Protein AF-A0A7W5J6N7-F1 (afdb_monomer)

Radius of gyration: 26.2 Å; Cα contacts (8 Å, |Δi|>4): 102; chains: 1; bounding box: 52×29×76 Å

Nearest PDB structures (foldseek):
  7vwv-assembly2_B  TM=8.101E-01  e=1.573E+00  African swine fever virus
  8duj-assembly1_F  TM=3.066E-01  e=1.958E+00  Homo sapiens

Foldseek 3Di:
DPPVLVVLLVQLVVQDDPAAALVRSQVSSCVVVVHGDDSVSSVVSCVVSPHDYDDPVVVVVVVLVVLLVQLLVVLVVLDDLVVSCVVVVHDSVSSVVSVVVCVVVVVDPPVSVVLSVQLVVLVVCVVCLVVDDPVVNVVSVVSNVVSDDD

pLDDT: mean 88.43, std 8.24, range [48.66, 95.38]

Mean predicted aligned error: 9.55 Å

Sequence (150 aa):
MKRWQSNRRAILAEVFVPGMTVREAADALAMALGTSFSIATVRNDLLEIGLTPANGTERRRVATKSRREEVMTRMLAGESPRAIAQQLHVAVDRVKSDIQALVAEGELPAEMIARAFAMRQIDALARYMSVLSPDAQAAYEKLRMAVSIR

Secondary structure (DSSP, 8-state):
--HHHHHHHHHHHHH--TT-BHHHHHHHHHHHHTS---HHHHHHHHHHTT---B-HHHHHHHHHHHHHHHHHHHHHTT--HHHHHHHTTS-HHHHHHHHHHHHHTTSS-HHHHHHHHHHHHHHHHGGGGGGS-HHHHHHHHHHHHHHS--

Solvent-accessible surface area (backbone atoms only — not comparable to full-atom values): 8566 Å² total; per-residue (Å²): 131,63,74,68,58,58,52,50,48,55,52,39,62,72,65,52,53,93,70,35,27,48,63,57,42,32,52,47,41,17,68,75,67,75,49,85,65,55,62,68,58,43,44,51,47,32,56,74,72,71,47,75,59,34,56,64,68,57,54,52,47,52,54,50,51,56,50,43,55,51,51,50,55,42,48,76,72,61,54,51,58,64,58,51,13,62,77,69,74,47,58,47,69,58,44,50,52,44,51,53,48,34,36,76,70,65,78,37,64,64,66,56,54,54,38,52,52,50,47,52,55,52,59,62,50,57,83,49,51,93,78,49,54,72,69,55,48,52,50,47,52,53,53,50,59,72,59,48,89,129

Structure (mmCIF, N/CA/C/O backbone):
data_AF-A0A7W5J6N7-F1
#
_entry.id   AF-A0A7W5J6N7-F1
#
loop_
_atom_site.group_PDB
_atom_site.id
_atom_site.type_symbol
_atom_site.label_atom_id
_atom_site.label_alt_id
_atom_site.label_comp_id
_atom_site.label_asym_id
_atom_site.label_entity_id
_atom_site.label_seq_id
_atom_site.pdbx_PDB_ins_code
_atom_site.Cartn_x
_atom_site.Cartn_y
_atom_site.Cartn_z
_atom_site.occupancy
_atom_site.B_iso_or_equiv
_atom_site.auth_seq_id
_atom_site.auth_comp_id
_atom_site.auth_asym_id
_atom_site.auth_atom_id
_atom_site.pdbx_PDB_model_num
ATOM 1 N N . MET A 1 1 ? -25.935 -1.423 39.761 1.00 52.84 1 MET A N 1
ATOM 2 C CA . MET A 1 1 ? -25.177 -0.722 38.694 1.00 52.84 1 MET A CA 1
ATOM 3 C C . MET A 1 1 ? -25.325 0.777 38.872 1.00 52.84 1 MET A C 1
ATOM 5 O O . MET A 1 1 ? -26.432 1.231 39.136 1.00 52.84 1 MET A O 1
ATOM 9 N N . LYS A 1 2 ? -24.238 1.554 38.775 1.00 58.31 2 LYS A N 1
ATOM 10 C CA . LYS A 1 2 ? -24.341 3.020 38.862 1.00 58.31 2 LYS A CA 1
ATOM 11 C C . LYS A 1 2 ? -24.974 3.541 37.561 1.00 58.31 2 LYS A C 1
ATOM 13 O O . LYS A 1 2 ? -24.533 3.155 36.486 1.00 58.31 2 LYS A O 1
ATOM 18 N N . ARG A 1 3 ? -25.979 4.421 37.653 1.00 62.62 3 ARG A N 1
ATOM 19 C CA . ARG A 1 3 ? -26.801 4.942 36.529 1.00 62.62 3 ARG A CA 1
ATOM 20 C C . ARG A 1 3 ? -25.981 5.430 35.316 1.00 62.62 3 ARG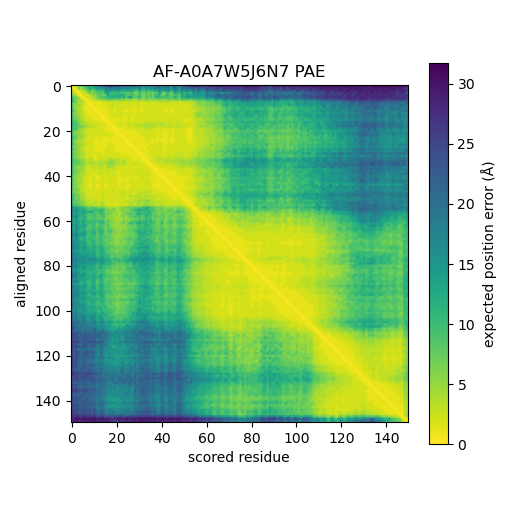 A C 1
ATOM 22 O O . ARG A 1 3 ? -26.402 5.266 34.178 1.00 62.62 3 ARG A O 1
ATOM 29 N N . TRP A 1 4 ? -24.782 5.963 35.559 1.00 66.50 4 TRP A N 1
ATOM 30 C CA . TRP A 1 4 ? -23.856 6.427 34.520 1.00 66.50 4 TRP A CA 1
ATOM 31 C C . TRP A 1 4 ? -23.223 5.293 33.689 1.00 66.50 4 TRP A C 1
ATOM 33 O O . TRP A 1 4 ? -22.944 5.493 32.512 1.00 66.50 4 TRP A O 1
ATOM 43 N N . GLN A 1 5 ? -23.034 4.094 34.257 1.00 62.84 5 GLN A N 1
ATOM 44 C CA . GLN A 1 5 ? -22.507 2.927 33.531 1.00 62.84 5 GLN A CA 1
ATOM 45 C C . GLN A 1 5 ? -23.534 2.382 32.535 1.00 62.84 5 GLN A C 1
ATOM 47 O O . GLN A 1 5 ? -23.172 2.024 31.418 1.00 62.84 5 GLN A O 1
ATOM 52 N N . SER A 1 6 ? -24.815 2.361 32.920 1.00 68.75 6 SER A N 1
ATOM 53 C CA . SER A 1 6 ? -25.910 1.962 32.029 1.00 68.75 6 SER A CA 1
ATOM 54 C C . SER A 1 6 ? -26.050 2.924 30.848 1.00 68.75 6 SER A C 1
ATOM 56 O O . SER A 1 6 ? -26.191 2.473 29.718 1.00 68.75 6 SER A O 1
ATOM 58 N N . ASN A 1 7 ? -25.929 4.234 31.095 1.00 85.31 7 ASN A N 1
ATOM 59 C CA . ASN A 1 7 ? -25.976 5.242 30.034 1.00 85.31 7 ASN A CA 1
ATOM 60 C C . ASN A 1 7 ? -24.793 5.104 29.058 1.00 85.31 7 ASN A C 1
ATOM 62 O O . ASN A 1 7 ? -24.967 5.126 27.845 1.00 85.31 7 ASN A O 1
ATOM 66 N N . ARG A 1 8 ? -23.585 4.862 29.585 1.00 90.94 8 ARG A N 1
ATOM 67 C CA . ARG A 1 8 ? -22.384 4.655 28.766 1.00 90.94 8 ARG A CA 1
ATOM 68 C C . ARG A 1 8 ? -22.509 3.454 27.829 1.00 90.94 8 ARG A C 1
ATOM 70 O O . ARG A 1 8 ? -22.140 3.562 26.668 1.00 90.94 8 ARG A O 1
ATOM 77 N N . ARG A 1 9 ? -23.001 2.317 28.326 1.00 93.00 9 ARG A N 1
ATOM 78 C CA . ARG A 1 9 ? -23.158 1.092 27.523 1.00 93.00 9 ARG A CA 1
ATOM 79 C C . ARG A 1 9 ? -24.228 1.224 26.449 1.00 93.00 9 ARG A C 1
ATOM 81 O O . ARG A 1 9 ? -24.014 0.732 25.350 1.00 93.00 9 ARG A O 1
ATOM 88 N N . ALA A 1 10 ? -25.335 1.898 26.761 1.00 92.69 10 ALA A N 1
ATOM 89 C CA . ALA A 1 10 ? -26.380 2.190 25.785 1.00 92.69 10 ALA A CA 1
ATOM 90 C C . ALA A 1 10 ? -25.827 3.040 24.633 1.00 92.69 10 ALA A C 1
ATOM 92 O O . ALA A 1 10 ? -25.902 2.634 23.480 1.00 92.69 10 ALA A O 1
ATOM 93 N N . ILE A 1 11 ? -25.147 4.142 24.958 1.00 93.38 11 ILE A N 1
ATOM 94 C CA . ILE A 1 11 ? -24.537 5.021 23.953 1.00 93.38 11 ILE A CA 1
ATOM 95 C C . ILE A 1 11 ? -23.428 4.296 23.184 1.00 93.38 11 ILE A C 1
ATOM 97 O O . ILE A 1 11 ? -23.326 4.439 21.971 1.00 93.38 11 ILE A O 1
ATOM 101 N N . LEU A 1 12 ? -22.621 3.464 23.852 1.00 94.75 12 LEU A N 1
ATOM 102 C CA . LEU A 1 12 ? -21.608 2.647 23.183 1.00 94.75 12 LEU A CA 1
ATOM 103 C C . LEU A 1 12 ? -22.229 1.687 22.156 1.00 94.75 12 LEU A C 1
ATOM 105 O O . LEU A 1 12 ? -21.659 1.519 21.084 1.00 94.75 12 LEU A O 1
ATOM 109 N N . ALA A 1 13 ? -23.382 1.086 22.460 1.00 94.31 13 ALA A N 1
ATOM 110 C CA . ALA A 1 13 ? -24.099 0.225 21.523 1.00 94.31 13 ALA A CA 1
ATOM 111 C C . ALA A 1 13 ? -24.647 0.995 20.310 1.00 94.31 13 ALA A C 1
ATOM 113 O O . ALA A 1 13 ? -24.692 0.439 19.218 1.00 94.31 13 ALA A O 1
ATOM 114 N N . GLU A 1 14 ? -25.025 2.264 20.484 1.00 94.81 14 GLU A N 1
ATOM 115 C CA . GLU A 1 14 ? -25.507 3.127 19.396 1.00 94.81 14 GLU A CA 1
ATOM 116 C C . GLU A 1 14 ? -24.380 3.594 18.466 1.00 94.81 14 GLU A C 1
ATOM 118 O O . GLU A 1 14 ? -24.563 3.652 17.252 1.00 94.81 14 GLU A O 1
ATOM 123 N N . VAL A 1 15 ? -23.206 3.924 19.016 1.00 94.75 15 VAL A N 1
ATOM 124 C CA . VAL A 1 15 ? -22.080 4.451 18.220 1.00 94.75 15 VAL A CA 1
ATOM 125 C C . VAL A 1 15 ? -21.176 3.364 17.641 1.00 94.75 15 VAL A C 1
ATOM 127 O O . VAL A 1 15 ? -20.369 3.645 16.753 1.00 94.75 15 VAL A O 1
ATOM 130 N N . PHE A 1 16 ? -21.254 2.135 18.153 1.00 94.44 16 PHE A N 1
ATOM 131 C CA . PHE A 1 16 ? -20.408 1.044 17.687 1.00 94.44 16 PHE A CA 1
ATOM 132 C C . PHE A 1 16 ? -20.871 0.526 16.325 1.00 94.44 16 PHE A C 1
ATOM 134 O O . PHE A 1 16 ? -21.994 0.058 16.158 1.00 94.44 16 PHE A O 1
ATOM 141 N N . VAL A 1 17 ? -19.953 0.523 15.360 1.00 92.31 17 VAL A N 1
ATOM 142 C CA . VAL A 1 17 ? -20.177 -0.040 14.026 1.00 92.31 17 VAL A CA 1
ATOM 143 C C . VAL A 1 17 ? -19.366 -1.330 13.875 1.00 92.31 17 VAL A C 1
ATOM 145 O O . VAL A 1 17 ? -18.188 -1.355 14.260 1.00 92.31 17 VAL A O 1
ATOM 148 N N . PRO A 1 18 ? -19.944 -2.405 13.297 1.00 89.19 18 PRO A N 1
ATOM 149 C CA . PRO A 1 18 ? -19.214 -3.633 13.023 1.00 89.19 18 PRO A CA 1
ATOM 150 C C . PRO A 1 18 ? -17.899 -3.367 12.302 1.00 89.19 18 PRO A C 1
ATOM 152 O O . PRO A 1 18 ? -17.823 -2.620 11.329 1.00 89.19 18 PRO A O 1
ATOM 155 N N . GLY A 1 19 ? -16.846 -3.993 12.812 1.00 85.06 19 GLY A N 1
ATOM 156 C CA . GLY A 1 19 ? -15.509 -3.809 12.290 1.00 85.06 19 GLY A CA 1
ATOM 157 C C . GLY A 1 19 ? -14.722 -2.690 12.954 1.00 85.06 19 GLY A C 1
ATOM 158 O O . GLY A 1 19 ? -13.548 -2.628 12.634 1.00 85.06 19 GLY A O 1
ATOM 159 N N . MET A 1 20 ? -15.257 -1.892 13.892 1.00 92.69 20 MET A N 1
ATOM 160 C CA . MET A 1 20 ? -14.478 -0.951 14.723 1.00 92.69 20 MET A CA 1
ATOM 161 C C . MET A 1 20 ? -13.503 -1.663 15.678 1.00 92.69 20 MET A C 1
ATOM 163 O O . MET A 1 20 ? -13.788 -2.734 16.206 1.00 92.69 20 MET A O 1
ATOM 167 N N . THR A 1 21 ? -12.343 -1.057 15.939 1.00 92.69 21 THR A N 1
ATOM 168 C CA . THR A 1 21 ? -11.409 -1.466 16.996 1.00 92.69 21 THR A CA 1
ATOM 169 C C . THR A 1 21 ? -11.893 -0.919 18.333 1.00 92.69 21 THR A C 1
ATOM 171 O O . THR A 1 21 ? -12.655 0.042 18.387 1.00 92.69 21 THR A O 1
ATOM 174 N N . VAL A 1 22 ? -11.365 -1.452 19.437 1.00 93.00 22 VAL A N 1
ATOM 175 C CA . VAL A 1 22 ? -11.634 -0.898 20.778 1.00 93.00 22 VAL A CA 1
ATOM 176 C C . VAL A 1 22 ? -11.279 0.591 20.867 1.00 93.00 22 VAL A C 1
ATOM 178 O O . VAL A 1 22 ? -11.961 1.341 21.552 1.00 93.00 22 VAL A O 1
ATOM 181 N N . ARG A 1 23 ? -10.215 1.026 20.179 1.00 92.31 23 ARG A N 1
ATOM 182 C CA . ARG A 1 23 ? -9.794 2.431 20.178 1.00 92.31 23 ARG A CA 1
ATOM 183 C C . ARG A 1 23 ? -10.797 3.316 19.446 1.00 92.31 23 ARG A C 1
ATOM 185 O O . ARG A 1 23 ? -11.221 4.307 20.010 1.00 92.31 23 ARG A O 1
ATOM 192 N N . GLU A 1 24 ? -11.222 2.915 18.253 1.00 93.69 24 GLU A N 1
ATOM 193 C CA . GLU A 1 24 ? -12.229 3.659 17.481 1.00 93.69 24 GLU A CA 1
ATOM 194 C C . GLU A 1 24 ? -13.564 3.737 18.229 1.00 93.69 24 GLU A C 1
ATOM 196 O O . GLU A 1 24 ? -14.177 4.797 18.282 1.00 93.69 24 GLU A O 1
ATOM 201 N N . ALA A 1 25 ? -13.975 2.644 18.878 1.00 94.00 25 ALA A N 1
ATOM 202 C CA . ALA A 1 25 ? -15.159 2.637 19.730 1.00 94.00 25 ALA A CA 1
ATOM 203 C C . ALA A 1 25 ? -15.006 3.580 20.939 1.00 94.00 25 ALA A C 1
ATOM 205 O O . ALA A 1 25 ? -15.955 4.265 21.311 1.00 94.00 25 ALA A O 1
ATOM 206 N N . ALA A 1 26 ? -13.814 3.646 21.543 1.00 93.88 26 ALA A N 1
ATOM 207 C CA . ALA A 1 26 ? -13.528 4.563 22.643 1.00 93.88 26 ALA A CA 1
ATOM 208 C C . ALA A 1 26 ? -13.546 6.031 22.196 1.00 93.88 26 ALA A C 1
ATOM 210 O O . ALA A 1 26 ? -14.093 6.868 22.911 1.00 93.88 26 ALA A O 1
ATOM 211 N N . ASP A 1 27 ? -12.997 6.330 21.018 1.00 94.50 27 ASP A N 1
ATOM 212 C CA . ASP A 1 27 ? -12.997 7.673 20.436 1.00 94.50 27 ASP A CA 1
ATOM 213 C C . ASP A 1 27 ? -14.430 8.108 20.074 1.00 94.50 27 ASP A C 1
ATOM 215 O O . ASP A 1 27 ? -14.846 9.214 20.417 1.00 94.50 27 ASP A O 1
ATOM 219 N N . ALA A 1 28 ? -15.225 7.221 19.465 1.00 93.94 28 ALA A N 1
ATOM 220 C CA . ALA A 1 28 ? -16.637 7.467 19.160 1.00 93.94 28 ALA A CA 1
ATOM 221 C C . ALA A 1 28 ? -17.472 7.707 20.426 1.00 93.94 28 ALA A C 1
ATOM 223 O O . ALA A 1 28 ? -18.242 8.666 20.502 1.00 93.94 28 ALA A O 1
ATOM 224 N N . LEU A 1 29 ? -17.265 6.883 21.456 1.00 94.50 29 LEU A N 1
ATOM 225 C CA . LEU A 1 29 ? -17.909 7.050 22.755 1.00 94.50 29 LEU A CA 1
ATOM 226 C C . LEU A 1 29 ? -17.504 8.369 23.426 1.00 94.50 29 LEU A C 1
ATOM 228 O O . LEU A 1 29 ? -18.350 9.044 2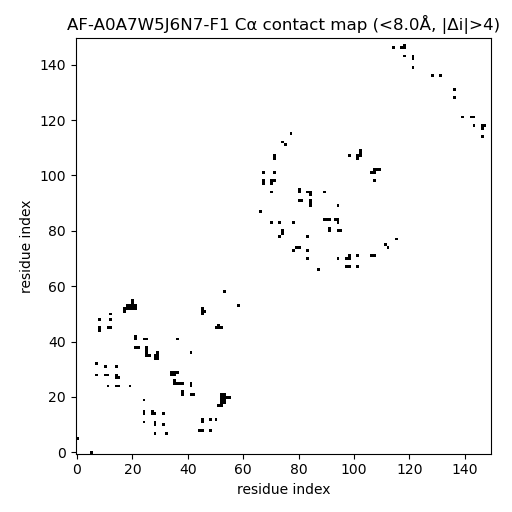4.011 1.00 94.50 29 LEU A O 1
ATOM 232 N N . ALA A 1 30 ? -16.229 8.752 23.329 1.00 93.50 30 ALA A N 1
ATOM 233 C CA . ALA A 1 30 ? -15.736 10.010 23.875 1.00 93.50 30 ALA A CA 1
ATOM 234 C C . ALA A 1 30 ? -16.338 11.224 23.160 1.00 93.50 30 ALA A C 1
ATOM 236 O O . ALA A 1 30 ? -16.686 12.198 23.826 1.00 93.50 30 ALA A O 1
ATOM 237 N N . MET A 1 31 ? -16.526 11.151 21.839 1.00 93.38 31 MET A N 1
ATOM 238 C CA . MET A 1 31 ? -17.225 12.185 21.070 1.00 93.38 31 MET A CA 1
ATOM 239 C C . MET A 1 31 ? -18.701 12.302 21.470 1.00 93.38 31 MET A C 1
ATOM 241 O O . MET A 1 31 ? -19.197 13.414 21.622 1.00 93.38 31 MET A O 1
ATOM 245 N N . ALA A 1 32 ? -19.389 11.181 21.698 1.00 91.31 32 ALA A N 1
ATOM 246 C CA . ALA A 1 32 ? -20.802 11.184 22.082 1.00 91.31 32 ALA A CA 1
ATOM 247 C C . ALA A 1 32 ? -21.048 11.676 23.520 1.00 91.31 32 ALA A C 1
ATOM 249 O O . ALA A 1 32 ? -22.051 12.331 23.793 1.00 91.31 32 ALA A O 1
ATOM 250 N N . LEU A 1 33 ? -20.138 11.365 24.449 1.00 90.69 33 LEU A N 1
ATOM 251 C CA . LEU A 1 33 ? -20.281 11.690 25.875 1.00 90.69 33 LEU A CA 1
ATOM 252 C C . LEU A 1 33 ? -19.493 12.927 26.324 1.00 90.69 33 LEU A C 1
ATOM 254 O O . LEU A 1 33 ? -19.616 13.340 27.477 1.00 90.69 33 LEU A O 1
ATOM 258 N N . GLY A 1 34 ? -18.640 13.483 25.463 1.00 90.62 34 GLY A N 1
ATOM 259 C CA . GLY A 1 34 ? -17.733 14.580 25.810 1.00 90.62 34 GLY A CA 1
ATOM 260 C C . GLY A 1 34 ? -16.701 14.212 26.885 1.00 90.62 34 GLY A C 1
ATOM 261 O O . GLY A 1 34 ? -16.194 15.090 27.575 1.00 90.62 34 GLY A O 1
ATOM 262 N N . THR A 1 35 ? -16.425 12.921 27.098 1.00 88.62 35 THR A N 1
ATOM 263 C CA . THR A 1 35 ? -15.508 12.431 28.142 1.00 88.62 35 THR A CA 1
ATOM 264 C C . THR A 1 35 ? -14.747 11.201 27.666 1.00 88.62 35 THR A C 1
ATOM 266 O O . THR A 1 35 ? -15.337 10.259 27.145 1.00 88.62 35 THR A O 1
ATOM 269 N N . SER A 1 36 ? -13.435 11.179 27.891 1.00 91.75 36 SER A N 1
ATOM 270 C CA . SER A 1 36 ? -12.561 10.069 27.503 1.00 91.75 36 SER A CA 1
ATOM 271 C C . SER A 1 36 ? -12.667 8.882 28.463 1.00 91.75 36 SER A C 1
ATOM 273 O O . SER A 1 36 ? -12.730 9.050 29.681 1.00 91.75 36 SER A O 1
ATOM 275 N N . PHE A 1 37 ? -12.585 7.664 27.924 1.00 90.44 37 PHE A N 1
ATOM 276 C CA . PHE A 1 37 ? -12.569 6.426 28.707 1.00 90.44 37 PHE A CA 1
ATOM 277 C C . PHE A 1 37 ? -11.331 5.587 28.390 1.00 90.44 37 PHE A C 1
ATOM 279 O O . PHE A 1 37 ? -10.782 5.642 27.291 1.00 90.44 37 PHE A O 1
ATOM 286 N N . SER A 1 38 ? -10.887 4.779 29.358 1.00 93.50 38 SER A N 1
ATOM 287 C CA . SER A 1 38 ? -9.761 3.873 29.127 1.00 93.50 38 SER A CA 1
ATOM 288 C C . SER A 1 38 ? -10.137 2.761 28.139 1.00 93.50 38 SER A C 1
ATOM 290 O O . SER A 1 38 ? -11.259 2.251 28.154 1.00 93.50 38 SER A O 1
ATOM 292 N N . ILE A 1 39 ? -9.165 2.316 27.336 1.00 93.38 39 ILE A N 1
ATOM 293 C CA . ILE A 1 39 ? -9.330 1.192 26.396 1.00 93.38 39 ILE A CA 1
ATOM 294 C C . ILE A 1 39 ? -9.800 -0.082 27.113 1.00 93.38 39 ILE A C 1
ATOM 296 O O . ILE A 1 39 ? -10.603 -0.833 26.567 1.00 93.38 39 ILE A O 1
ATOM 300 N N . ALA A 1 40 ? -9.331 -0.325 28.341 1.00 93.19 40 ALA A N 1
ATOM 301 C CA . ALA A 1 40 ? -9.752 -1.477 29.135 1.00 93.19 40 ALA A CA 1
ATOM 302 C C . ALA A 1 40 ? -11.231 -1.382 29.544 1.00 93.19 40 ALA A C 1
ATOM 304 O O . ALA A 1 40 ? -11.960 -2.364 29.442 1.00 93.19 40 ALA A O 1
ATOM 305 N N . THR A 1 41 ? -11.690 -0.191 29.945 1.00 93.50 41 THR A N 1
ATOM 306 C CA . THR A 1 41 ? -13.098 0.055 30.287 1.00 93.50 41 THR A CA 1
ATOM 307 C C . THR A 1 41 ? -14.003 -0.193 29.087 1.00 93.50 41 THR A C 1
ATOM 309 O O . THR A 1 41 ? -14.958 -0.954 29.200 1.00 93.50 41 THR A O 1
ATOM 312 N N . VAL A 1 42 ? -13.668 0.393 27.936 1.00 94.00 42 VAL A N 1
ATOM 313 C CA . VAL A 1 42 ? -14.470 0.248 26.713 1.00 94.00 42 VAL A CA 1
ATOM 314 C C . VAL A 1 42 ? -14.469 -1.198 26.226 1.00 94.00 42 VAL A C 1
ATOM 316 O O . VAL A 1 42 ? -15.516 -1.710 25.854 1.00 94.00 42 VAL A O 1
ATOM 319 N N . ARG A 1 43 ? -13.330 -1.902 26.294 1.00 93.88 43 ARG A N 1
ATOM 320 C CA . ARG A 1 43 ? -13.271 -3.337 25.972 1.00 93.88 43 ARG A CA 1
ATOM 321 C C . ARG A 1 43 ? -14.220 -4.157 26.843 1.00 93.88 43 ARG A C 1
ATOM 323 O O . ARG A 1 43 ? -14.937 -4.993 26.308 1.00 93.88 43 ARG A O 1
ATOM 330 N N . ASN A 1 44 ? -14.216 -3.929 28.154 1.00 94.25 44 ASN A N 1
ATOM 331 C CA . ASN A 1 44 ? -15.097 -4.656 29.066 1.00 94.25 44 ASN A CA 1
ATOM 332 C C . ASN A 1 44 ? -16.567 -4.343 28.785 1.00 94.25 44 ASN A C 1
ATOM 334 O O . ASN A 1 44 ? -17.377 -5.258 28.738 1.00 94.25 44 ASN A O 1
ATOM 338 N N . ASP A 1 45 ? -16.905 -3.077 28.530 1.00 94.25 45 ASP A N 1
ATOM 339 C CA . ASP A 1 45 ? -18.276 -2.711 28.178 1.00 94.25 45 ASP A CA 1
ATOM 340 C C . ASP A 1 45 ? -18.732 -3.355 26.868 1.00 94.25 45 ASP A C 1
ATOM 342 O O . ASP A 1 45 ? -19.847 -3.859 26.837 1.00 94.25 45 ASP A O 1
ATOM 346 N N . LEU A 1 46 ? -17.880 -3.387 25.832 1.00 93.94 46 LEU A N 1
ATOM 347 C CA . LEU A 1 46 ? -18.157 -4.082 24.568 1.00 93.94 46 LEU A CA 1
ATOM 348 C C . LEU A 1 46 ? -18.442 -5.572 24.800 1.00 93.94 46 LEU A C 1
ATOM 350 O O . LEU A 1 46 ? -19.420 -6.091 24.272 1.00 93.94 46 LEU A O 1
ATOM 354 N N . LEU A 1 47 ? -17.635 -6.243 25.631 1.00 92.81 47 LEU A N 1
ATOM 355 C CA . LEU A 1 47 ? -17.849 -7.649 25.990 1.00 92.81 47 LEU A CA 1
ATOM 356 C C . LEU A 1 47 ? -19.169 -7.853 26.744 1.00 92.81 47 LEU A C 1
ATOM 358 O O . LEU A 1 47 ? -19.906 -8.786 26.442 1.00 92.81 47 LEU A O 1
ATOM 362 N N . GLU A 1 48 ? -19.487 -6.973 27.694 1.00 93.19 48 GLU A N 1
ATOM 363 C CA . GLU A 1 48 ? -20.722 -7.058 28.481 1.00 93.19 48 GLU A CA 1
ATOM 364 C C . GLU A 1 48 ? -21.988 -6.814 27.647 1.00 93.19 48 GLU A C 1
ATOM 366 O O . GLU A 1 48 ? -23.032 -7.382 27.961 1.00 93.19 48 GLU A O 1
ATOM 371 N N . ILE A 1 49 ? -21.910 -6.008 26.584 1.00 93.81 49 ILE A N 1
ATOM 372 C CA . ILE A 1 49 ? -23.015 -5.801 25.629 1.00 93.81 49 ILE A CA 1
ATOM 373 C C . ILE A 1 49 ? -22.953 -6.747 24.416 1.00 93.81 49 ILE A C 1
ATOM 375 O O . ILE A 1 49 ? -23.743 -6.600 23.488 1.00 93.81 49 ILE A O 1
ATOM 379 N N . GLY A 1 50 ? -22.035 -7.721 24.413 1.00 92.50 50 GLY A N 1
ATOM 380 C CA . GLY A 1 50 ? -21.930 -8.753 23.374 1.00 92.50 50 GLY A CA 1
ATOM 381 C C . GLY A 1 50 ? -21.371 -8.278 22.026 1.00 92.50 50 GLY A C 1
ATOM 382 O O . GLY A 1 50 ? -21.517 -8.976 21.023 1.00 92.50 50 GLY A O 1
ATOM 383 N N . LEU A 1 51 ? -20.725 -7.112 21.972 1.00 92.56 51 LEU A N 1
ATOM 384 C CA . LEU A 1 51 ? -20.135 -6.561 20.752 1.00 92.56 51 LEU A CA 1
ATOM 385 C C . LEU A 1 51 ? -18.663 -6.960 20.625 1.00 92.56 51 LEU A C 1
ATOM 387 O O . LEU A 1 51 ? -17.868 -6.809 21.553 1.00 92.56 51 LEU A O 1
ATOM 391 N N . THR A 1 52 ? -18.283 -7.449 19.442 1.00 89.81 52 THR A N 1
ATOM 392 C CA . THR A 1 52 ? -16.918 -7.923 19.174 1.00 89.81 52 THR A CA 1
ATOM 393 C C . THR A 1 52 ? -16.134 -6.884 18.368 1.00 89.81 52 THR A C 1
ATOM 395 O O . THR A 1 52 ? -16.403 -6.704 17.178 1.00 89.81 52 THR A O 1
ATOM 398 N N . PRO A 1 53 ? -15.152 -6.193 18.974 1.00 89.12 53 PRO A N 1
ATOM 399 C CA . PRO A 1 53 ? -14.301 -5.256 18.256 1.00 89.12 53 PRO A CA 1
ATOM 400 C C . PRO A 1 53 ? -13.306 -5.991 17.355 1.00 89.12 53 PRO A C 1
ATOM 402 O O . PRO A 1 53 ? -12.787 -7.054 17.698 1.00 89.12 53 PRO A O 1
ATOM 405 N N . ALA A 1 54 ? -12.956 -5.374 16.232 1.00 87.56 54 ALA A N 1
ATOM 406 C CA . ALA A 1 54 ? -11.882 -5.851 15.380 1.00 87.56 54 ALA A CA 1
ATOM 407 C C . ALA A 1 54 ? -10.538 -5.797 16.120 1.00 87.56 54 ALA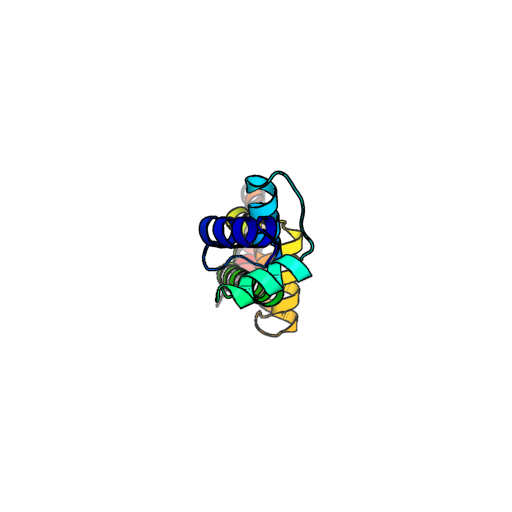 A C 1
ATOM 409 O O . ALA A 1 54 ? -10.195 -4.815 16.794 1.00 87.56 54 ALA A O 1
ATOM 410 N N . ASN A 1 55 ? -9.731 -6.840 15.938 1.00 85.06 55 ASN A N 1
ATOM 411 C CA . ASN A 1 55 ? -8.348 -6.838 16.386 1.00 85.06 55 ASN A CA 1
ATOM 412 C C . ASN A 1 55 ? -7.545 -5.874 15.498 1.00 85.06 55 ASN A C 1
ATOM 414 O O . ASN A 1 55 ? -7.338 -6.132 14.314 1.00 85.06 55 ASN A O 1
ATOM 418 N N . GLY A 1 56 ? -7.092 -4.753 16.066 1.00 79.31 56 GLY A N 1
ATOM 419 C CA . GLY A 1 56 ? -6.359 -3.726 15.320 1.00 79.31 56 GLY A CA 1
ATOM 420 C C . GLY A 1 56 ? -5.070 -4.240 14.674 1.00 79.31 56 GLY A C 1
ATOM 421 O O . GLY A 1 56 ? -4.695 -3.773 13.599 1.00 79.31 56 GLY A O 1
ATOM 422 N N . THR A 1 57 ? -4.419 -5.229 15.288 1.00 81.50 57 THR A N 1
ATOM 423 C CA . THR A 1 57 ? -3.225 -5.883 14.740 1.00 81.50 57 THR A CA 1
ATOM 424 C C . THR A 1 57 ? -3.584 -6.704 13.507 1.00 81.50 57 THR A C 1
ATOM 426 O O . THR A 1 57 ? -2.932 -6.578 12.474 1.00 81.50 57 THR A O 1
ATOM 429 N N . GLU A 1 58 ? -4.673 -7.470 13.584 1.00 78.19 58 GLU A N 1
ATOM 430 C CA . GLU A 1 58 ? -5.154 -8.282 12.465 1.00 78.19 58 GLU A CA 1
ATOM 431 C C . GLU A 1 58 ? -5.656 -7.404 11.316 1.00 78.19 58 GLU A C 1
ATOM 433 O O . GLU A 1 58 ? -5.278 -7.617 10.169 1.00 78.19 58 GLU A O 1
ATOM 438 N N . ARG A 1 59 ? -6.397 -6.326 11.606 1.00 81.31 59 ARG A N 1
ATOM 439 C CA . ARG A 1 59 ? -6.834 -5.387 10.562 1.00 81.31 59 ARG A CA 1
ATOM 440 C C . ARG A 1 59 ? -5.643 -4.768 9.826 1.00 81.31 59 ARG A C 1
ATOM 442 O O . ARG A 1 59 ? -5.649 -4.679 8.600 1.00 81.31 59 ARG A O 1
ATOM 449 N N . ARG A 1 60 ? -4.594 -4.367 10.556 1.00 83.44 60 ARG A N 1
ATOM 450 C CA . ARG A 1 60 ? -3.353 -3.851 9.950 1.00 83.44 60 ARG A CA 1
ATOM 451 C C . ARG A 1 60 ? -2.630 -4.909 9.122 1.00 83.44 60 ARG A C 1
ATOM 453 O O . ARG A 1 60 ? -2.075 -4.569 8.076 1.00 83.44 60 ARG A O 1
ATOM 460 N N . ARG A 1 61 ? -2.631 -6.164 9.578 1.00 84.25 61 ARG A N 1
ATOM 461 C CA . ARG A 1 61 ? -2.046 -7.294 8.851 1.00 84.25 61 ARG A CA 1
ATOM 462 C C . ARG A 1 61 ? -2.774 -7.527 7.531 1.00 84.25 61 ARG A C 1
ATOM 464 O O . ARG A 1 61 ? -2.119 -7.543 6.495 1.00 84.25 61 ARG A O 1
ATOM 471 N N . VAL A 1 62 ? -4.104 -7.599 7.557 1.00 85.06 62 VAL A N 1
ATOM 472 C CA . VAL A 1 62 ? -4.949 -7.757 6.361 1.00 85.06 62 VAL A CA 1
ATOM 473 C C . VAL A 1 62 ? -4.732 -6.605 5.379 1.00 85.06 62 VAL A C 1
ATOM 475 O O . VAL A 1 62 ? -4.445 -6.846 4.210 1.00 85.06 62 VAL A O 1
ATOM 478 N N . ALA A 1 63 ? -4.768 -5.356 5.854 1.00 86.44 63 ALA A N 1
ATOM 479 C CA . ALA A 1 63 ? -4.530 -4.188 5.005 1.00 86.44 63 ALA A CA 1
ATOM 480 C C . ALA A 1 63 ? -3.116 -4.177 4.395 1.00 86.44 63 ALA A C 1
ATOM 482 O O . ALA A 1 63 ? -2.919 -3.741 3.264 1.00 86.44 63 ALA A O 1
ATOM 483 N N . THR A 1 64 ? -2.113 -4.653 5.137 1.00 89.62 64 THR A N 1
ATOM 484 C CA . THR A 1 64 ? -0.742 -4.771 4.623 1.00 89.62 64 THR A CA 1
ATOM 485 C C . THR A 1 64 ? -0.631 -5.865 3.574 1.00 89.62 64 THR A C 1
ATOM 487 O O . THR A 1 64 ? -0.014 -5.623 2.543 1.00 89.62 64 THR A O 1
ATOM 490 N N . LYS A 1 65 ? -1.257 -7.023 3.804 1.00 90.81 65 LYS A N 1
ATOM 491 C CA . LYS A 1 65 ? -1.280 -8.129 2.845 1.00 90.81 65 LYS A CA 1
ATOM 492 C C . LYS A 1 65 ? -1.941 -7.708 1.532 1.00 90.81 65 LYS A C 1
ATOM 494 O O . LYS A 1 65 ? -1.307 -7.795 0.491 1.00 90.81 65 LYS A O 1
ATOM 499 N N . SER A 1 66 ? -3.146 -7.144 1.603 1.00 91.38 66 SER A N 1
ATOM 500 C CA . SER A 1 66 ? -3.873 -6.657 0.424 1.00 91.38 66 SER A CA 1
ATOM 501 C C . SER A 1 66 ? -3.076 -5.601 -0.353 1.00 91.38 66 SER A C 1
ATOM 503 O O . SER A 1 66 ? -2.962 -5.685 -1.572 1.00 91.38 66 SER A O 1
ATOM 505 N N . ARG A 1 67 ? -2.431 -4.651 0.342 1.00 93.56 67 ARG A N 1
ATOM 506 C CA . A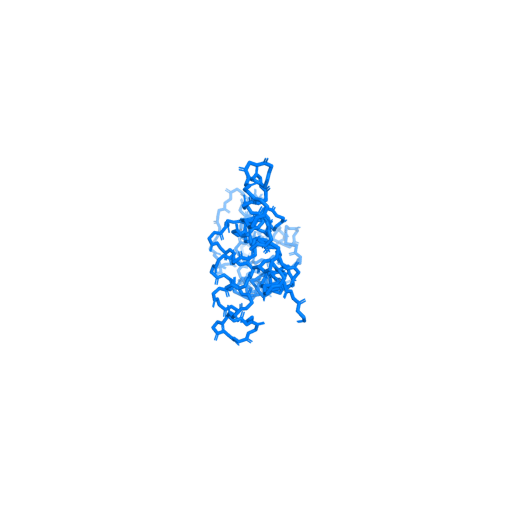RG A 1 67 ? -1.562 -3.664 -0.318 1.00 93.56 67 ARG A CA 1
ATOM 507 C C . ARG A 1 67 ? -0.379 -4.325 -1.028 1.00 93.56 67 ARG A C 1
ATOM 509 O O . ARG A 1 67 ? -0.051 -3.925 -2.138 1.00 93.56 67 ARG A O 1
ATOM 516 N N . ARG A 1 68 ? 0.274 -5.306 -0.399 1.00 93.31 68 ARG A N 1
ATOM 517 C CA . ARG A 1 68 ? 1.406 -6.028 -1.000 1.00 93.31 68 ARG A CA 1
ATOM 518 C C . ARG A 1 68 ? 0.989 -6.835 -2.227 1.00 93.31 68 ARG A C 1
ATOM 520 O O . ARG A 1 68 ? 1.704 -6.791 -3.219 1.00 93.31 68 ARG A O 1
ATOM 527 N N . GLU A 1 69 ? -0.172 -7.483 -2.197 1.00 94.38 69 GLU A N 1
ATOM 528 C CA . GLU A 1 69 ? -0.733 -8.192 -3.358 1.00 94.38 69 GLU A CA 1
ATOM 529 C C . GLU A 1 69 ? -0.957 -7.238 -4.544 1.00 94.38 69 GLU A C 1
ATOM 531 O O . GLU A 1 69 ? -0.610 -7.554 -5.686 1.00 94.38 69 GLU A O 1
ATOM 536 N N . GLU A 1 70 ? -1.466 -6.030 -4.283 1.00 94.44 70 GLU A N 1
ATOM 537 C CA . GLU A 1 70 ? -1.653 -5.032 -5.338 1.00 94.44 70 GLU A CA 1
ATOM 538 C C . GLU A 1 70 ? -0.319 -4.460 -5.844 1.00 94.44 70 GLU A C 1
ATOM 540 O O . GLU A 1 70 ? -0.119 -4.334 -7.054 1.00 94.44 70 GLU A O 1
ATOM 545 N N . VAL A 1 71 ? 0.636 -4.187 -4.945 1.00 93.38 71 VAL A N 1
ATOM 546 C CA . VAL A 1 71 ? 2.008 -3.796 -5.318 1.00 93.38 71 VAL A CA 1
ATOM 547 C C . VAL A 1 71 ? 2.646 -4.865 -6.205 1.00 93.38 71 VAL A C 1
ATOM 549 O O . VAL A 1 71 ? 3.202 -4.524 -7.246 1.00 93.38 71 VAL A O 1
ATOM 552 N N . MET A 1 72 ? 2.541 -6.143 -5.836 1.00 92.06 72 MET A N 1
ATOM 553 C CA . MET A 1 72 ? 3.065 -7.265 -6.615 1.00 92.06 72 MET A CA 1
ATOM 554 C C . MET A 1 72 ? 2.451 -7.299 -8.015 1.00 92.06 72 MET A C 1
ATOM 556 O O . MET A 1 72 ? 3.182 -7.300 -9.004 1.00 92.06 72 MET A O 1
ATOM 560 N N . THR A 1 73 ? 1.120 -7.251 -8.104 1.00 91.12 73 THR A N 1
ATOM 561 C CA . THR A 1 73 ? 0.384 -7.289 -9.379 1.00 91.12 73 THR A CA 1
ATOM 562 C C . THR A 1 73 ? 0.828 -6.168 -10.320 1.00 91.12 73 THR A C 1
ATOM 564 O O . THR A 1 73 ? 1.132 -6.408 -11.489 1.00 91.12 73 THR A O 1
ATOM 567 N N . ARG A 1 74 ? 0.935 -4.937 -9.810 1.00 90.31 74 ARG A N 1
ATOM 568 C CA . ARG A 1 74 ? 1.339 -3.770 -10.610 1.00 90.31 74 ARG A CA 1
ATOM 569 C C . ARG A 1 74 ? 2.821 -3.786 -10.978 1.00 90.31 74 ARG A C 1
ATOM 571 O O . ARG A 1 74 ? 3.189 -3.390 -12.082 1.00 90.31 74 ARG A O 1
ATOM 578 N N . MET A 1 75 ? 3.680 -4.279 -10.086 1.00 88.88 75 MET A N 1
ATOM 579 C CA . MET A 1 75 ? 5.102 -4.472 -10.385 1.00 88.88 75 MET A CA 1
ATOM 580 C C . MET A 1 75 ? 5.311 -5.513 -11.488 1.00 88.88 75 MET A C 1
ATOM 582 O O . MET A 1 75 ? 6.139 -5.290 -12.370 1.00 88.88 75 MET A O 1
ATOM 586 N N . LEU A 1 76 ? 4.545 -6.609 -11.473 1.00 84.81 76 LEU A N 1
ATOM 587 C CA . LEU A 1 76 ? 4.537 -7.617 -12.541 1.00 84.81 76 LEU A CA 1
ATOM 588 C C . LEU A 1 76 ? 4.027 -7.037 -13.870 1.00 84.81 76 LEU A C 1
ATOM 590 O O . LEU A 1 76 ? 4.526 -7.405 -14.929 1.00 84.81 76 LEU A O 1
ATOM 594 N N . ALA A 1 77 ? 3.104 -6.072 -13.822 1.00 84.56 77 ALA A N 1
ATOM 595 C CA . ALA A 1 77 ? 2.665 -5.306 -14.990 1.00 84.56 77 ALA A CA 1
ATOM 596 C C . ALA A 1 77 ? 3.695 -4.259 -15.479 1.00 84.56 77 ALA A C 1
ATOM 598 O O . ALA A 1 77 ? 3.439 -3.546 -16.448 1.00 84.56 77 ALA A O 1
ATOM 599 N N . GLY A 1 78 ? 4.861 -4.149 -14.830 1.00 80.19 78 GLY A N 1
ATOM 600 C CA . GLY A 1 78 ? 5.936 -3.232 -15.215 1.00 80.19 78 GLY A CA 1
ATOM 601 C C . GLY A 1 78 ? 5.765 -1.794 -14.718 1.00 80.19 78 GLY A C 1
ATOM 602 O O . GLY A 1 78 ? 6.534 -0.913 -15.117 1.00 80.19 78 GLY A O 1
ATOM 603 N N . GLU A 1 79 ? 4.796 -1.525 -13.836 1.00 86.31 79 GLU A N 1
ATOM 604 C CA . GLU A 1 79 ? 4.581 -0.182 -13.301 1.00 86.31 79 GLU A CA 1
ATOM 605 C C . GLU A 1 79 ? 5.774 0.301 -12.455 1.00 86.31 79 GLU A C 1
ATOM 607 O O . GLU A 1 79 ? 6.515 -0.461 -11.829 1.00 86.31 79 GLU A O 1
ATOM 612 N N . SER A 1 80 ? 5.988 1.620 -12.426 1.00 86.19 80 SER A N 1
ATOM 613 C CA . SER A 1 80 ? 7.027 2.203 -11.571 1.00 86.19 80 SER A CA 1
ATOM 614 C C . SER A 1 80 ? 6.555 2.305 -10.113 1.00 86.19 80 SER A C 1
ATOM 616 O O . SER A 1 80 ? 5.388 2.625 -9.883 1.00 86.19 80 SER A O 1
ATOM 618 N N . PRO A 1 81 ? 7.449 2.186 -9.109 1.00 90.00 81 PRO A N 1
ATOM 619 C CA . PRO A 1 81 ? 7.073 2.365 -7.701 1.00 90.00 81 PRO A CA 1
ATOM 620 C C . PRO A 1 81 ? 6.392 3.709 -7.405 1.00 90.00 81 PRO A C 1
ATOM 622 O O . PRO A 1 81 ? 5.563 3.808 -6.505 1.00 90.00 81 PRO A O 1
ATOM 625 N N . ARG A 1 82 ? 6.724 4.757 -8.174 1.00 91.12 82 ARG A N 1
ATOM 626 C CA . ARG A 1 82 ? 6.094 6.078 -8.060 1.00 91.12 82 ARG A CA 1
ATOM 627 C C . ARG A 1 82 ? 4.649 6.075 -8.564 1.00 91.12 82 ARG A C 1
ATOM 629 O O . ARG A 1 82 ? 3.804 6.684 -7.918 1.00 91.12 82 ARG A O 1
ATOM 636 N N . ALA A 1 83 ? 4.382 5.407 -9.686 1.00 91.06 83 ALA A N 1
ATOM 637 C CA . ALA A 1 83 ? 3.032 5.275 -10.235 1.00 91.06 83 ALA A CA 1
ATOM 638 C C . ALA A 1 83 ? 2.133 4.469 -9.285 1.00 91.06 83 ALA A C 1
ATOM 640 O O . ALA A 1 83 ? 1.054 4.931 -8.921 1.00 91.06 83 ALA A O 1
ATOM 641 N N . ILE A 1 84 ? 2.652 3.347 -8.773 1.00 93.81 84 ILE A N 1
ATOM 642 C CA . ILE A 1 84 ? 1.968 2.508 -7.781 1.00 93.81 84 ILE A CA 1
ATOM 643 C C . ILE A 1 84 ? 1.626 3.321 -6.526 1.00 93.81 84 ILE A C 1
ATOM 645 O O . ILE A 1 84 ? 0.498 3.289 -6.045 1.00 93.81 84 ILE A O 1
ATOM 649 N N . ALA A 1 85 ? 2.577 4.104 -6.010 1.00 94.75 85 ALA A N 1
ATOM 650 C CA . ALA A 1 85 ? 2.356 4.951 -4.839 1.00 94.75 85 ALA A CA 1
ATOM 651 C C . ALA A 1 85 ? 1.239 5.989 -5.052 1.00 94.75 85 ALA A C 1
ATOM 653 O O . ALA A 1 85 ? 0.440 6.223 -4.145 1.00 94.75 85 ALA A O 1
ATOM 654 N N . GLN A 1 86 ? 1.162 6.585 -6.248 1.00 95.12 86 GLN A N 1
ATOM 655 C CA . GLN A 1 86 ? 0.106 7.538 -6.598 1.00 95.12 86 GLN A CA 1
ATOM 656 C C . GLN A 1 86 ? -1.273 6.876 -6.654 1.00 95.12 86 GLN A C 1
ATOM 658 O O . GLN A 1 86 ? -2.214 7.423 -6.087 1.00 95.12 86 GLN A O 1
ATOM 663 N N . GLN A 1 87 ? -1.388 5.709 -7.289 1.00 94.19 87 GLN A N 1
ATOM 664 C CA . GLN A 1 87 ? -2.656 4.977 -7.408 1.00 94.19 87 GLN A CA 1
ATOM 665 C C . GLN A 1 87 ? -3.147 4.438 -6.062 1.00 94.19 87 GLN A C 1
ATOM 667 O O . GLN A 1 87 ? -4.333 4.504 -5.763 1.00 94.19 87 GLN A O 1
ATOM 672 N N . LEU A 1 88 ? -2.230 3.932 -5.234 1.00 93.62 88 LEU A N 1
ATOM 673 C CA . LEU A 1 88 ? -2.544 3.402 -3.906 1.00 93.62 88 LEU A CA 1
ATOM 674 C C . LEU A 1 88 ? -2.700 4.496 -2.840 1.00 93.62 88 LEU A C 1
ATOM 676 O O . LEU A 1 88 ? -2.991 4.183 -1.688 1.00 93.62 88 LEU A O 1
ATOM 680 N N . HIS A 1 89 ? -2.469 5.765 -3.192 1.00 94.88 89 HIS A N 1
ATOM 681 C CA . HIS A 1 89 ? -2.466 6.897 -2.263 1.00 94.88 89 HIS A CA 1
ATOM 682 C C . HIS A 1 89 ? -1.569 6.673 -1.028 1.00 94.88 89 HIS A C 1
ATOM 684 O O . HIS A 1 89 ? -1.923 7.018 0.101 1.00 94.88 89 HIS A O 1
ATOM 690 N N . VAL A 1 90 ? -0.379 6.099 -1.233 1.00 94.69 90 VAL A N 1
ATOM 691 C CA . VAL A 1 90 ? 0.616 5.853 -0.174 1.00 94.69 90 VAL A CA 1
ATOM 692 C C . VAL A 1 90 ? 1.958 6.503 -0.499 1.00 94.69 90 VAL A C 1
ATOM 694 O O . VAL A 1 90 ? 2.247 6.869 -1.634 1.00 94.69 90 VAL A O 1
ATOM 697 N N . ALA A 1 91 ? 2.823 6.636 0.508 1.0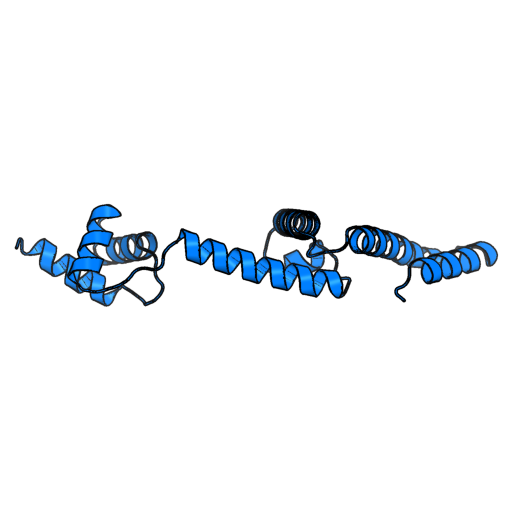0 95.19 91 ALA A N 1
ATOM 698 C CA . ALA A 1 91 ? 4.181 7.128 0.305 1.00 95.19 91 ALA A CA 1
ATOM 699 C C . ALA A 1 91 ? 5.007 6.173 -0.576 1.00 95.19 91 ALA A C 1
ATOM 701 O O . ALA A 1 91 ? 4.959 4.954 -0.398 1.00 95.19 91 ALA A O 1
ATOM 702 N N . VAL A 1 92 ? 5.838 6.733 -1.462 1.00 93.06 92 VAL A N 1
ATOM 703 C CA . VAL A 1 92 ? 6.728 5.958 -2.348 1.00 93.06 92 VAL A CA 1
ATOM 704 C C . VAL A 1 92 ? 7.649 5.034 -1.553 1.00 93.06 92 VAL A C 1
ATOM 706 O O . VAL A 1 92 ? 7.841 3.883 -1.935 1.00 93.06 92 VAL A O 1
ATOM 709 N N . ASP A 1 93 ? 8.188 5.497 -0.424 1.00 93.94 93 ASP A N 1
ATOM 710 C CA . ASP A 1 93 ? 9.074 4.668 0.399 1.00 93.94 93 ASP A CA 1
ATOM 711 C C . ASP A 1 93 ? 8.343 3.483 1.029 1.00 93.94 93 ASP A C 1
ATOM 713 O O . ASP A 1 93 ? 8.939 2.428 1.218 1.00 93.94 93 ASP A O 1
ATOM 717 N N . ARG A 1 94 ? 7.029 3.596 1.254 1.00 94.31 94 ARG A N 1
ATOM 718 C CA . ARG A 1 94 ? 6.220 2.464 1.708 1.00 94.31 94 ARG A CA 1
ATOM 719 C C . ARG A 1 94 ? 6.112 1.389 0.631 1.00 94.31 94 ARG A C 1
ATOM 721 O O . ARG A 1 94 ? 6.290 0.218 0.940 1.00 94.31 94 ARG A O 1
ATOM 728 N N . VAL A 1 95 ? 5.898 1.794 -0.622 1.00 94.62 95 VAL A N 1
ATOM 729 C CA . VAL A 1 95 ? 5.895 0.876 -1.773 1.00 94.62 95 VAL A CA 1
ATOM 730 C C . VAL A 1 95 ? 7.261 0.215 -1.942 1.00 94.62 95 VAL A C 1
ATOM 732 O O . VAL A 1 95 ? 7.326 -0.992 -2.132 1.00 94.62 95 VAL A O 1
ATOM 735 N N . LYS A 1 96 ? 8.364 0.964 -1.813 1.00 92.38 96 LYS A N 1
ATOM 736 C CA . LYS A 1 96 ? 9.718 0.384 -1.867 1.00 92.38 96 LYS A CA 1
ATOM 737 C C . LYS A 1 96 ? 9.939 -0.670 -0.783 1.00 92.38 96 LYS A C 1
ATOM 739 O O . LYS A 1 96 ? 10.462 -1.735 -1.094 1.00 92.38 96 LYS A O 1
ATOM 744 N N . SER A 1 97 ? 9.528 -0.393 0.453 1.00 93.62 97 SER A N 1
ATOM 745 C CA . SER A 1 97 ? 9.626 -1.361 1.551 1.00 93.62 97 SER A CA 1
ATOM 746 C C . SER A 1 97 ? 8.780 -2.608 1.294 1.00 93.62 97 SER A C 1
ATOM 748 O O . SER A 1 97 ? 9.224 -3.715 1.582 1.00 93.62 97 SER A O 1
ATOM 750 N N . ASP A 1 98 ? 7.582 -2.451 0.725 1.00 94.00 98 ASP A N 1
ATOM 751 C CA . ASP A 1 98 ? 6.735 -3.585 0.343 1.00 94.00 98 ASP A CA 1
ATOM 752 C C . ASP A 1 98 ? 7.381 -4.414 -0.781 1.00 94.00 98 ASP A C 1
ATOM 754 O O . ASP A 1 98 ? 7.413 -5.635 -0.682 1.00 94.00 98 ASP A O 1
ATOM 758 N N . ILE A 1 99 ? 7.982 -3.776 -1.792 1.00 91.06 99 ILE A N 1
ATOM 759 C CA . ILE A 1 99 ? 8.743 -4.462 -2.851 1.00 91.06 99 ILE A CA 1
ATOM 760 C C . ILE A 1 99 ? 9.928 -5.235 -2.260 1.00 91.06 99 ILE A C 1
ATOM 762 O O . ILE A 1 99 ? 10.134 -6.393 -2.605 1.00 91.06 99 ILE A O 1
ATOM 766 N N . GLN A 1 100 ? 10.706 -4.618 -1.365 1.00 90.81 100 GLN A N 1
ATOM 767 C CA . GLN A 1 100 ? 11.838 -5.285 -0.711 1.00 90.81 100 GLN A CA 1
ATOM 768 C C . GLN A 1 100 ? 11.391 -6.509 0.090 1.00 90.81 100 GLN A C 1
ATOM 770 O O . GLN A 1 100 ? 12.051 -7.543 0.031 1.00 90.81 100 GLN A O 1
ATOM 775 N N . ALA A 1 101 ? 10.268 -6.404 0.804 1.00 90.81 101 ALA A N 1
ATOM 776 C CA . ALA A 1 101 ? 9.700 -7.527 1.535 1.00 90.81 101 ALA A CA 1
ATOM 777 C C . ALA A 1 101 ? 9.263 -8.655 0.592 1.00 90.81 101 ALA A C 1
ATOM 779 O O . ALA A 1 101 ? 9.651 -9.793 0.813 1.00 90.81 101 ALA A O 1
ATOM 780 N N . LEU A 1 102 ? 8.553 -8.336 -0.494 1.00 91.75 102 LEU A N 1
ATOM 781 C CA . LEU A 1 102 ? 8.118 -9.316 -1.496 1.00 91.75 102 LEU A CA 1
ATOM 782 C C . LEU A 1 102 ? 9.298 -10.044 -2.158 1.00 91.75 102 LEU A C 1
ATOM 784 O O . LEU A 1 102 ? 9.224 -11.242 -2.407 1.00 91.75 102 LEU A O 1
ATOM 788 N N . VAL A 1 103 ? 10.408 -9.346 -2.416 1.00 89.75 103 VAL A N 1
ATOM 789 C CA . VAL A 1 103 ? 11.640 -9.974 -2.928 1.00 89.75 103 VAL A CA 1
ATOM 790 C C . VAL A 1 103 ? 12.268 -10.889 -1.884 1.00 89.75 103 VAL A C 1
ATOM 792 O O . VAL A 1 103 ? 12.654 -12.009 -2.203 1.00 89.75 103 VAL A O 1
ATOM 795 N N . ALA A 1 104 ? 12.368 -10.429 -0.635 1.00 88.25 104 ALA A N 1
ATOM 796 C CA . ALA A 1 104 ? 12.924 -11.228 0.456 1.00 88.25 104 ALA A CA 1
ATOM 797 C C . ALA A 1 104 ? 12.077 -12.479 0.751 1.00 88.25 104 ALA A C 1
ATOM 799 O O . ALA A 1 104 ? 12.619 -13.516 1.123 1.00 88.25 104 ALA A O 1
ATOM 800 N N . GLU A 1 105 ? 10.762 -12.379 0.559 1.00 91.00 105 GLU A N 1
ATOM 801 C CA . GLU A 1 105 ? 9.783 -13.461 0.696 1.00 91.00 105 GLU A CA 1
ATOM 802 C C . GLU A 1 105 ? 9.744 -14.376 -0.551 1.00 91.00 105 GLU A C 1
ATOM 804 O O . GLU A 1 105 ? 9.104 -15.423 -0.521 1.00 91.00 105 GLU A O 1
ATOM 809 N N . GLY A 1 106 ? 10.459 -14.028 -1.631 1.00 86.62 106 GLY A N 1
ATOM 810 C CA . GLY A 1 106 ? 10.502 -14.795 -2.882 1.00 86.62 106 GLY A CA 1
ATOM 811 C C . GLY A 1 106 ? 9.251 -14.657 -3.759 1.00 86.62 106 GLY A C 1
ATOM 812 O O . GLY A 1 106 ? 9.127 -15.358 -4.760 1.00 86.62 106 GLY A O 1
ATOM 813 N N . GLU A 1 107 ? 8.335 -13.753 -3.409 1.00 87.94 107 GLU A N 1
ATOM 814 C CA . GLU A 1 107 ? 7.093 -13.482 -4.144 1.00 87.94 107 GLU A CA 1
ATOM 815 C C . GLU A 1 107 ? 7.321 -12.584 -5.375 1.00 87.94 107 GLU A C 1
ATOM 817 O O . GLU A 1 107 ? 6.527 -12.592 -6.315 1.00 87.94 107 GLU A O 1
ATOM 822 N N . LEU A 1 108 ? 8.427 -11.830 -5.405 1.00 86.38 108 LEU A N 1
ATOM 823 C CA . LEU A 1 108 ? 8.866 -11.054 -6.568 1.00 86.38 108 LEU A CA 1
ATOM 824 C C . LEU A 1 108 ? 10.296 -11.435 -6.994 1.00 86.38 108 LEU A C 1
ATOM 826 O O . LEU A 1 108 ? 11.212 -11.338 -6.175 1.00 86.38 108 LEU A O 1
ATOM 830 N N . PRO A 1 109 ? 10.538 -11.766 -8.280 1.00 83.88 109 PRO A N 1
ATOM 831 C CA . PRO A 1 109 ? 11.890 -12.007 -8.784 1.00 83.88 109 PRO A CA 1
ATOM 832 C C . PRO A 1 109 ? 12.734 -10.726 -8.755 1.00 83.88 109 PRO A C 1
ATOM 834 O O . PRO A 1 109 ? 12.333 -9.688 -9.297 1.00 83.88 109 PRO A O 1
ATOM 837 N N . ALA A 1 110 ? 13.933 -10.790 -8.175 1.00 81.25 110 ALA A N 1
ATOM 838 C CA . ALA A 1 110 ? 14.833 -9.637 -8.086 1.00 81.25 110 ALA A CA 1
ATOM 839 C C . ALA A 1 110 ? 15.285 -9.154 -9.477 1.00 81.25 110 ALA A C 1
ATOM 841 O O . ALA A 1 110 ? 15.400 -7.950 -9.735 1.00 81.25 110 ALA A O 1
ATOM 842 N N . GLU A 1 111 ? 15.473 -10.092 -10.406 1.00 82.06 111 GLU A N 1
ATOM 843 C CA . GLU A 1 111 ? 15.880 -9.843 -11.788 1.00 82.06 111 GLU A CA 1
ATOM 844 C C . GLU A 1 111 ? 14.841 -9.010 -12.539 1.00 82.06 111 GLU A C 1
ATOM 846 O O . GLU A 1 111 ? 15.192 -8.180 -13.379 1.00 82.06 111 GLU A O 1
ATOM 851 N N . MET A 1 112 ? 13.557 -9.185 -12.214 1.00 78.25 112 MET A N 1
ATOM 852 C CA . MET A 1 112 ? 12.475 -8.422 -12.829 1.00 78.25 112 MET A CA 1
ATOM 853 C C . MET A 1 112 ? 12.543 -6.946 -12.437 1.00 78.25 112 MET A C 1
ATOM 855 O O . MET A 1 112 ? 12.338 -6.071 -13.278 1.00 78.25 112 MET A O 1
ATOM 859 N N . ILE A 1 113 ? 12.890 -6.648 -11.184 1.00 78.50 113 ILE A N 1
ATOM 860 C CA . ILE A 1 113 ? 13.047 -5.267 -10.710 1.00 78.50 113 ILE A CA 1
ATOM 861 C C . ILE A 1 113 ? 14.233 -4.603 -11.407 1.00 78.50 113 ILE A C 1
ATOM 863 O O . ILE A 1 113 ? 14.109 -3.471 -11.886 1.00 78.50 113 ILE A O 1
ATOM 867 N N . ALA A 1 114 ? 15.363 -5.311 -11.502 1.00 80.19 114 ALA A N 1
ATOM 868 C CA . ALA A 1 114 ? 16.547 -4.830 -12.209 1.00 80.19 114 ALA A CA 1
ATOM 869 C C . ALA A 1 114 ? 16.246 -4.575 -13.696 1.00 80.19 114 ALA A C 1
ATOM 871 O O . ALA A 1 114 ? 16.604 -3.523 -14.230 1.00 80.19 114 ALA A O 1
ATOM 872 N N . ARG A 1 115 ? 15.509 -5.483 -14.345 1.00 79.44 115 ARG A N 1
ATOM 873 C CA . ARG A 1 115 ? 15.080 -5.350 -15.743 1.00 79.44 115 ARG A CA 1
ATOM 874 C C . ARG A 1 115 ? 14.120 -4.180 -15.947 1.00 79.44 115 ARG A C 1
ATOM 876 O O . ARG A 1 115 ? 14.343 -3.373 -16.842 1.00 79.44 115 ARG A O 1
ATOM 883 N N . ALA A 1 116 ? 13.095 -4.037 -15.109 1.00 77.75 116 ALA A N 1
ATOM 884 C CA . ALA A 1 116 ? 12.156 -2.915 -15.180 1.00 77.75 116 ALA A CA 1
ATOM 885 C C . ALA A 1 116 ? 12.862 -1.570 -14.942 1.00 77.75 116 ALA A C 1
ATOM 887 O O . ALA A 1 116 ? 12.532 -0.561 -15.565 1.00 77.75 116 ALA A O 1
ATOM 888 N N . PHE A 1 117 ? 13.863 -1.540 -14.057 1.00 81.81 117 PHE A N 1
ATOM 889 C CA . PHE A 1 117 ? 14.720 -0.371 -13.889 1.00 81.81 117 PHE A CA 1
ATOM 890 C C . PHE A 1 117 ? 15.528 -0.074 -15.155 1.00 81.81 117 PHE A C 1
ATOM 892 O O . PHE A 1 117 ? 15.483 1.061 -15.628 1.00 81.81 117 PHE A O 1
ATOM 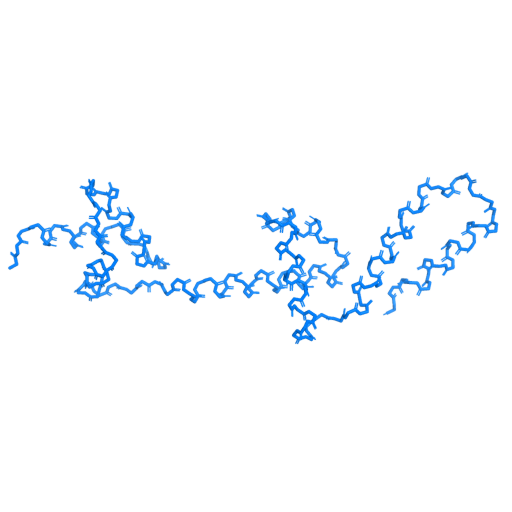899 N N . ALA A 1 118 ? 16.206 -1.075 -15.720 1.00 84.44 118 ALA A N 1
ATOM 900 C CA . ALA A 1 118 ? 16.979 -0.929 -16.950 1.00 84.44 118 ALA A CA 1
ATOM 901 C C . ALA A 1 118 ? 16.104 -0.456 -18.121 1.00 84.44 118 ALA A C 1
ATOM 903 O O . ALA A 1 118 ? 16.477 0.492 -18.807 1.00 84.44 118 ALA A O 1
ATOM 904 N N . MET A 1 119 ? 14.908 -1.028 -18.291 1.00 84.69 119 MET A N 1
ATOM 905 C CA . MET A 1 119 ? 13.968 -0.622 -19.338 1.00 84.69 119 MET A CA 1
ATOM 906 C C . MET A 1 119 ? 13.553 0.843 -19.195 1.00 84.69 119 MET A C 1
ATOM 908 O O . MET A 1 119 ? 13.587 1.575 -20.172 1.00 84.69 119 MET A O 1
ATOM 912 N N . ARG A 1 120 ? 13.271 1.327 -17.977 1.00 83.56 120 ARG A N 1
ATOM 913 C CA . ARG A 1 120 ? 12.964 2.754 -17.763 1.00 83.56 120 ARG A CA 1
ATOM 914 C C . ARG A 1 120 ? 14.124 3.677 -18.131 1.00 83.56 120 ARG A C 1
ATOM 916 O O . ARG A 1 120 ? 13.884 4.771 -18.634 1.00 83.56 120 ARG A O 1
ATOM 923 N N . GLN A 1 121 ? 15.365 3.267 -17.861 1.00 86.56 121 GLN A N 1
ATOM 924 C CA . GLN A 1 121 ? 16.538 4.039 -18.286 1.00 86.56 121 GLN A CA 1
ATOM 925 C C . GLN A 1 121 ? 16.650 4.057 -19.813 1.00 86.56 121 GLN A C 1
ATOM 927 O O . GLN A 1 121 ? 16.894 5.113 -20.388 1.00 86.56 121 GLN A O 1
ATOM 932 N N . ILE A 1 122 ? 16.405 2.918 -20.468 1.00 88.88 122 ILE A N 1
ATOM 933 C CA . ILE A 1 122 ? 16.368 2.814 -21.931 1.00 88.88 122 ILE A CA 1
ATOM 934 C C . ILE A 1 122 ? 15.250 3.700 -22.496 1.00 88.88 122 ILE A C 1
ATOM 936 O O . ILE A 1 122 ? 15.516 4.553 -23.333 1.00 88.88 122 ILE A O 1
ATOM 940 N N . ASP A 1 123 ? 14.017 3.602 -22.009 1.00 86.81 123 ASP A N 1
ATOM 941 C CA . ASP A 1 123 ? 12.908 4.441 -22.479 1.00 86.81 123 ASP A CA 1
ATOM 942 C C . ASP A 1 123 ? 13.183 5.940 -22.261 1.00 86.81 123 ASP A C 1
ATOM 944 O O . ASP A 1 123 ? 12.828 6.766 -23.101 1.00 86.81 123 ASP A O 1
ATOM 948 N N . ALA A 1 124 ? 13.892 6.321 -21.192 1.00 87.88 124 ALA A N 1
ATOM 949 C CA . ALA A 1 124 ? 14.307 7.708 -20.982 1.00 87.88 124 ALA A CA 1
ATOM 950 C C . ALA A 1 124 ? 15.296 8.216 -22.049 1.00 87.88 124 ALA A C 1
ATOM 952 O O . ALA A 1 124 ? 15.310 9.417 -22.333 1.00 87.88 124 ALA A O 1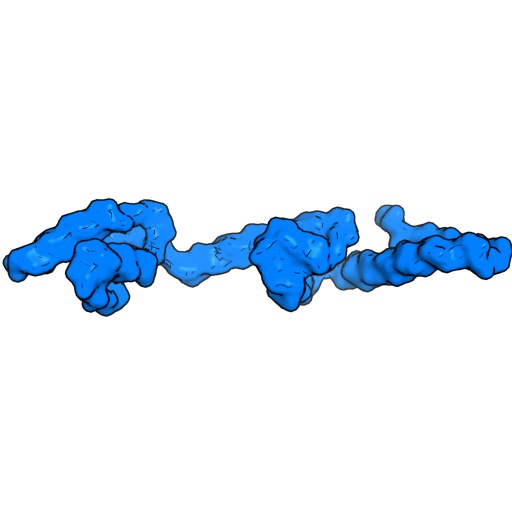
ATOM 953 N N . LEU A 1 125 ? 16.093 7.331 -22.662 1.00 89.75 125 LEU A N 1
ATOM 954 C CA . LEU A 1 125 ? 16.984 7.677 -23.776 1.00 89.75 125 LEU A CA 1
ATOM 955 C C . LEU A 1 125 ? 16.222 7.929 -25.083 1.00 89.75 125 LEU A C 1
ATOM 957 O O . LEU A 1 125 ? 16.752 8.627 -25.948 1.00 89.75 125 LEU A O 1
ATOM 961 N N . ALA A 1 126 ? 14.976 7.453 -25.210 1.00 89.19 126 ALA A N 1
ATOM 962 C CA . ALA A 1 126 ? 14.162 7.634 -26.415 1.00 89.19 126 ALA A CA 1
ATOM 963 C C . ALA A 1 126 ? 14.031 9.117 -26.817 1.00 89.19 126 ALA A C 1
ATOM 965 O O . ALA A 1 126 ? 14.023 9.454 -27.999 1.00 89.19 126 ALA A O 1
ATOM 966 N N . ARG A 1 127 ? 14.020 10.029 -25.832 1.00 91.25 127 ARG A N 1
ATOM 967 C CA . ARG A 1 127 ? 13.939 11.485 -26.055 1.00 91.25 127 ARG A CA 1
ATOM 968 C C . ARG A 1 127 ? 15.115 12.072 -26.843 1.00 91.25 127 ARG A C 1
ATOM 970 O O . ARG A 1 127 ? 15.000 13.177 -27.357 1.00 91.25 127 ARG A O 1
ATOM 977 N N . TYR A 1 128 ? 16.242 11.365 -26.907 1.00 91.81 128 TYR A N 1
ATOM 978 C CA . TYR A 1 128 ? 17.438 11.797 -27.629 1.00 91.81 128 TYR A CA 1
ATOM 979 C C . TYR A 1 128 ? 17.571 11.147 -29.006 1.00 91.81 128 TYR A C 1
ATOM 981 O O . TYR A 1 128 ? 18.495 11.485 -29.738 1.00 91.81 128 TYR A O 1
ATOM 989 N N . MET A 1 129 ? 16.668 10.241 -29.399 1.00 89.44 129 MET A N 1
ATOM 990 C CA . MET A 1 129 ? 16.827 9.471 -30.637 1.00 89.44 129 MET A CA 1
ATOM 991 C C . MET A 1 129 ? 16.995 10.332 -31.888 1.00 89.44 129 MET A C 1
ATOM 993 O O . MET A 1 129 ? 17.789 9.985 -32.759 1.00 89.44 129 MET A O 1
ATOM 997 N N . SER A 1 130 ? 16.310 11.474 -31.958 1.00 89.50 130 SER A N 1
ATOM 998 C CA . SER A 1 130 ? 16.350 12.374 -33.115 1.00 89.50 130 SER A CA 1
ATOM 999 C C . SER A 1 130 ? 17.708 13.043 -33.351 1.00 89.50 130 SER A C 1
ATOM 1001 O O . SER A 1 130 ? 17.924 13.577 -34.433 1.00 89.50 130 SER A O 1
ATOM 1003 N N . VAL A 1 131 ? 18.607 13.043 -32.359 1.00 93.44 131 VAL A N 1
ATOM 1004 C CA . VAL A 1 131 ? 19.946 13.654 -32.456 1.00 93.44 131 VAL A CA 1
ATOM 1005 C C . VAL A 1 131 ? 21.079 12.624 -32.470 1.00 93.44 131 VAL A C 1
ATOM 1007 O O . VAL A 1 131 ? 22.248 12.996 -32.549 1.00 93.44 131 VAL A O 1
ATOM 1010 N N . LEU A 1 132 ? 20.753 11.333 -32.381 1.00 91.38 132 LEU A N 1
ATOM 1011 C CA . LEU A 1 132 ? 21.727 10.245 -32.441 1.00 91.38 132 LEU A CA 1
ATOM 1012 C C . LEU A 1 132 ? 22.102 9.911 -33.889 1.00 91.38 132 LEU A C 1
ATOM 1014 O O . LEU A 1 132 ? 21.283 10.026 -34.799 1.00 91.38 132 LEU A O 1
ATOM 1018 N N . SER A 1 133 ? 23.337 9.443 -34.092 1.00 95.38 133 SER A N 1
ATOM 1019 C CA . SER A 1 133 ? 23.751 8.861 -35.371 1.00 95.38 133 SER A CA 1
ATOM 1020 C C . SER A 1 133 ? 22.983 7.558 -35.661 1.00 95.38 133 SER A C 1
ATOM 1022 O O . SER A 1 133 ? 22.512 6.909 -34.721 1.00 95.38 133 SER A O 1
ATOM 1024 N N . PRO A 1 134 ? 22.892 7.121 -36.931 1.00 94.56 134 PRO A N 1
ATOM 1025 C CA . PRO A 1 134 ? 22.222 5.866 -37.288 1.00 94.56 134 PRO A CA 1
ATOM 1026 C C . PRO A 1 134 ? 22.755 4.645 -36.521 1.00 94.56 134 PRO A C 1
ATOM 1028 O O . PRO A 1 134 ? 21.974 3.826 -36.037 1.00 94.56 134 PRO A O 1
ATOM 1031 N N . ASP A 1 135 ? 24.073 4.558 -36.321 1.00 94.81 135 ASP A N 1
ATOM 1032 C CA . ASP A 1 135 ? 24.691 3.465 -35.560 1.00 94.81 135 ASP A CA 1
ATOM 1033 C C . ASP A 1 135 ? 24.277 3.481 -34.082 1.00 94.81 135 ASP A C 1
ATOM 1035 O O . ASP A 1 135 ? 24.002 2.435 -33.489 1.00 94.81 135 ASP A O 1
ATOM 1039 N N . ALA A 1 136 ? 24.177 4.672 -33.485 1.00 92.44 136 ALA A N 1
ATOM 1040 C CA . ALA A 1 136 ? 23.730 4.833 -32.106 1.00 92.44 136 ALA A CA 1
ATOM 1041 C C . ALA A 1 136 ? 22.231 4.521 -31.947 1.00 92.44 136 ALA A C 1
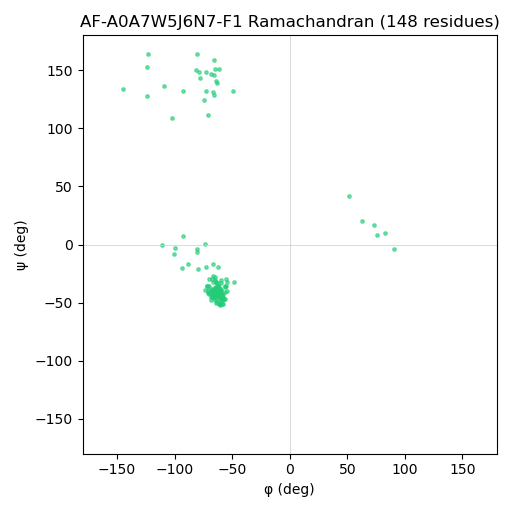ATOM 1043 O O . ALA A 1 136 ? 21.838 3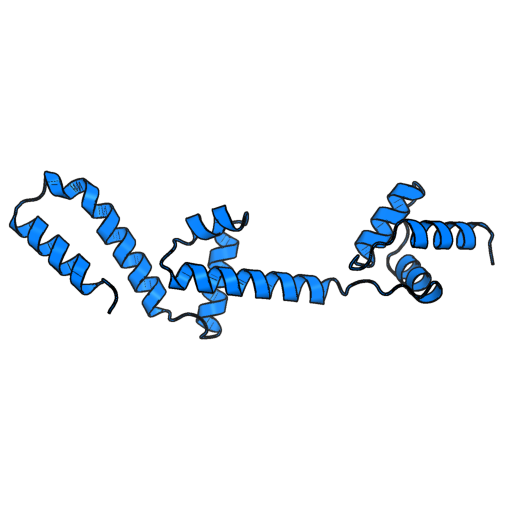.914 -30.949 1.00 92.44 136 ALA A O 1
ATOM 1044 N N . GLN A 1 137 ? 21.399 4.859 -32.938 1.00 92.44 137 GLN A N 1
ATOM 1045 C CA . GLN A 1 137 ? 19.988 4.455 -32.975 1.00 92.44 137 GLN A CA 1
ATOM 1046 C C . GLN A 1 137 ? 19.843 2.927 -33.078 1.00 92.44 137 GLN A C 1
ATOM 1048 O O . GLN A 1 137 ? 19.056 2.327 -32.346 1.00 92.44 137 GLN A O 1
ATOM 1053 N N . ALA A 1 138 ? 20.648 2.267 -33.916 1.00 92.81 138 ALA A N 1
ATOM 1054 C CA . ALA A 1 138 ? 20.642 0.808 -34.027 1.00 92.81 138 ALA A CA 1
ATOM 1055 C C . ALA A 1 138 ? 21.117 0.115 -32.734 1.00 92.81 138 ALA A C 1
ATOM 1057 O O . ALA A 1 138 ? 20.577 -0.924 -32.346 1.00 92.81 138 ALA A O 1
ATOM 1058 N N . ALA A 1 139 ? 22.114 0.683 -32.047 1.00 92.69 139 ALA A N 1
ATOM 1059 C CA . ALA A 1 139 ? 22.571 0.191 -30.747 1.00 92.69 139 ALA A CA 1
ATOM 1060 C C . ALA A 1 139 ? 21.490 0.337 -29.662 1.00 92.69 139 ALA A C 1
ATOM 1062 O O . ALA A 1 139 ? 21.296 -0.586 -28.868 1.00 92.69 139 ALA A O 1
ATOM 1063 N N . TYR A 1 140 ? 20.758 1.456 -29.664 1.00 92.88 140 TYR A N 1
ATOM 1064 C CA . TYR A 1 140 ? 19.613 1.681 -28.783 1.00 92.88 140 TYR A CA 1
ATOM 1065 C C . TYR A 1 140 ? 18.536 0.603 -28.957 1.00 92.88 140 TYR A C 1
ATOM 1067 O O . TYR A 1 140 ? 18.151 -0.033 -27.975 1.00 92.88 140 TYR A O 1
ATOM 1075 N N . GLU A 1 141 ? 18.100 0.338 -30.191 1.00 91.69 141 GLU A N 1
ATOM 1076 C CA . GLU A 1 141 ? 17.064 -0.668 -30.459 1.00 91.69 141 GLU A CA 1
ATOM 1077 C C . GLU A 1 141 ? 17.515 -2.077 -30.052 1.00 91.69 141 GLU A C 1
ATOM 1079 O O . GLU A 1 141 ? 16.768 -2.813 -29.408 1.00 91.69 141 GLU A O 1
ATOM 1084 N N . LYS A 1 142 ? 18.776 -2.444 -30.326 1.00 92.56 142 LYS A N 1
ATOM 1085 C CA . LYS A 1 142 ? 19.342 -3.727 -29.869 1.00 92.56 142 LYS A CA 1
ATOM 1086 C C . LYS A 1 142 ? 19.320 -3.856 -28.347 1.00 92.56 142 LYS A C 1
ATOM 1088 O O . LYS A 1 142 ? 18.922 -4.900 -27.830 1.00 92.56 142 LYS A O 1
ATOM 1093 N N . LEU A 1 143 ? 19.733 -2.809 -27.632 1.00 90.81 143 LEU A N 1
ATOM 1094 C CA . LEU A 1 143 ? 19.716 -2.786 -26.170 1.00 90.81 143 LEU A CA 1
ATOM 1095 C C . LEU A 1 143 ? 18.282 -2.900 -25.637 1.00 90.81 143 LEU A C 1
ATOM 1097 O O . LEU A 1 143 ? 18.020 -3.687 -24.727 1.00 90.81 143 LEU A O 1
ATOM 1101 N N . ARG A 1 144 ? 17.342 -2.166 -26.237 1.00 90.62 144 ARG A N 1
ATOM 1102 C CA . ARG A 1 144 ? 15.922 -2.218 -25.885 1.00 90.62 144 ARG A CA 1
ATOM 1103 C C . ARG A 1 144 ? 15.339 -3.617 -26.070 1.00 90.62 144 ARG A C 1
ATOM 1105 O O . ARG A 1 144 ? 14.697 -4.131 -25.156 1.00 90.62 144 ARG A O 1
ATOM 1112 N N . MET A 1 145 ? 15.609 -4.265 -27.202 1.00 88.44 145 MET A N 1
ATOM 1113 C CA . MET A 1 145 ? 15.156 -5.636 -27.462 1.00 88.44 145 MET A CA 1
ATOM 1114 C C . MET A 1 145 ? 15.768 -6.649 -26.491 1.00 88.44 145 MET A C 1
ATOM 1116 O O . MET A 1 145 ? 15.065 -7.549 -26.041 1.00 88.44 145 MET A O 1
ATOM 1120 N N . ALA A 1 146 ? 17.046 -6.496 -26.132 1.00 86.94 146 ALA A N 1
ATOM 1121 C CA . ALA A 1 146 ? 17.726 -7.400 -25.202 1.00 86.94 146 ALA A CA 1
ATOM 1122 C C . ALA A 1 146 ? 17.138 -7.358 -23.780 1.00 86.94 146 ALA A C 1
ATOM 1124 O O . ALA A 1 146 ? 17.162 -8.362 -23.069 1.00 86.94 146 ALA A O 1
ATOM 1125 N N . VAL A 1 147 ? 16.613 -6.202 -23.364 1.00 84.12 147 VAL A N 1
ATOM 1126 C CA . VAL A 1 147 ? 16.031 -5.997 -22.026 1.00 84.12 147 VAL A CA 1
ATOM 1127 C C . VAL A 1 147 ? 14.513 -6.236 -22.013 1.00 84.12 147 VAL A C 1
ATOM 1129 O O . VAL A 1 147 ? 13.949 -6.511 -20.952 1.00 84.12 147 VAL A O 1
ATOM 1132 N N . SER A 1 148 ? 13.843 -6.188 -23.169 1.00 76.25 148 SER A N 1
ATOM 1133 C CA . SER A 1 148 ? 12.403 -6.459 -23.302 1.00 76.25 148 SER A CA 1
ATOM 1134 C C . SER A 1 148 ? 12.036 -7.893 -22.889 1.00 76.25 148 SER A C 1
ATOM 1136 O O . SER A 1 148 ? 12.860 -8.808 -22.921 1.00 76.25 148 SER A O 1
ATOM 1138 N N . ILE A 1 149 ? 10.805 -8.080 -22.411 1.00 59.16 149 ILE A N 1
ATOM 1139 C CA . ILE A 1 149 ? 10.294 -9.351 -21.877 1.00 59.16 149 ILE A CA 1
ATOM 1140 C C . ILE A 1 149 ? 10.192 -10.390 -23.011 1.00 59.16 149 ILE A C 1
ATOM 1142 O O . ILE A 1 149 ? 9.635 -10.103 -24.070 1.00 59.16 149 ILE A O 1
ATOM 1146 N N . ARG A 1 150 ? 10.723 -11.595 -22.764 1.00 48.66 150 ARG A N 1
ATOM 1147 C CA . ARG A 1 150 ? 10.180 -12.854 -23.293 1.00 48.66 150 ARG A CA 1
ATOM 1148 C C . ARG A 1 150 ? 9.403 -13.510 -22.168 1.00 48.66 150 ARG A C 1
ATOM 1150 O O . ARG A 1 150 ? 9.918 -13.427 -21.028 1.00 48.66 150 ARG A O 1
#